Protein AF-A0A355Q575-F1 (afdb_monomer_lite)

Structure (mmCIF, N/CA/C/O backbone):
data_AF-A0A355Q575-F1
#
_entry.id   AF-A0A355Q575-F1
#
loop_
_atom_site.group_PDB
_atom_site.id
_atom_site.type_symbol
_atom_site.label_atom_id
_atom_site.label_alt_id
_atom_site.label_comp_id
_atom_site.label_asym_id
_atom_site.label_entity_id
_atom_site.label_seq_id
_atom_site.pdbx_PDB_ins_code
_atom_site.Cartn_x
_atom_site.Cartn_y
_atom_site.Cartn_z
_atom_site.occupancy
_atom_site.B_iso_or_equiv
_atom_site.auth_seq_id
_atom_site.auth_comp_id
_atom_site.auth_asym_id
_atom_site.auth_atom_id
_atom_site.pdbx_PDB_model_num
ATOM 1 N N . MET A 1 1 ? -5.676 -18.203 6.136 1.00 43.78 1 MET A N 1
ATOM 2 C CA . MET A 1 1 ? -5.932 -16.844 6.665 1.00 43.78 1 MET A CA 1
ATOM 3 C C . MET A 1 1 ? -7.417 -16.445 6.689 1.00 43.78 1 MET A C 1
ATOM 5 O O . MET A 1 1 ? -7.831 -15.826 7.654 1.00 43.78 1 MET A O 1
ATOM 9 N N . PHE A 1 2 ? -8.266 -16.870 5.742 1.00 50.19 2 PHE A N 1
ATOM 10 C CA . PHE A 1 2 ? -9.669 -16.407 5.641 1.00 50.19 2 PHE A CA 1
ATOM 11 C C . PHE A 1 2 ? -10.732 -17.084 6.542 1.00 50.19 2 PHE A C 1
ATOM 13 O O . PHE A 1 2 ? -11.909 -16.740 6.466 1.00 50.19 2 PHE A O 1
ATOM 20 N N . GLN A 1 3 ? -10.377 -18.035 7.417 1.00 42.03 3 GLN A N 1
ATOM 21 C CA . GLN A 1 3 ? -11.376 -18.712 8.270 1.00 42.03 3 GLN A CA 1
ATOM 22 C C . GLN A 1 3 ? -11.750 -17.945 9.550 1.00 42.03 3 GLN A C 1
ATOM 24 O O . GLN A 1 3 ? -12.771 -18.252 10.167 1.00 42.03 3 GLN A O 1
ATOM 29 N N . LEU A 1 4 ? -10.979 -16.922 9.930 1.00 46.75 4 LEU A N 1
ATOM 30 C CA . LEU A 1 4 ? -11.287 -16.090 11.099 1.00 46.75 4 LEU A CA 1
ATOM 31 C C . LEU A 1 4 ? -12.419 -15.088 10.812 1.00 46.75 4 LEU A C 1
ATOM 33 O O . LEU A 1 4 ? -13.237 -14.843 11.693 1.00 46.75 4 LEU A O 1
ATOM 37 N N . LEU A 1 5 ? -12.567 -14.626 9.565 1.00 48.81 5 LEU A N 1
ATOM 38 C CA . LEU A 1 5 ? -13.619 -13.688 9.138 1.00 48.81 5 LEU A CA 1
ATOM 39 C C . LEU A 1 5 ? -15.047 -14.241 9.322 1.00 48.81 5 LEU A C 1
ATOM 41 O O . LEU A 1 5 ? -15.945 -13.519 9.750 1.00 48.81 5 LEU A O 1
ATOM 45 N N . ARG A 1 6 ? -15.273 -15.544 9.096 1.00 44.28 6 ARG A N 1
ATOM 46 C CA . ARG A 1 6 ? -16.624 -16.140 9.180 1.00 44.28 6 ARG A CA 1
ATOM 47 C C . ARG A 1 6 ? -17.165 -16.292 10.607 1.00 44.28 6 ARG A C 1
ATOM 49 O O . ARG A 1 6 ? -18.377 -16.391 10.782 1.00 44.28 6 ARG A O 1
ATOM 56 N N . LYS A 1 7 ? -16.306 -16.312 11.636 1.00 45.72 7 LYS A N 1
ATOM 57 C CA . LYS A 1 7 ? -16.751 -16.355 13.046 1.00 45.72 7 LYS A CA 1
ATOM 58 C C . LYS A 1 7 ? -17.148 -14.973 13.590 1.00 45.72 7 LYS A C 1
ATOM 60 O O . LYS A 1 7 ? -17.915 -14.917 14.546 1.00 45.72 7 LYS A O 1
ATOM 65 N N . TRP A 1 8 ? -16.701 -13.883 12.961 1.00 48.62 8 TRP A N 1
ATOM 66 C CA . TRP A 1 8 ? -17.021 -12.505 13.363 1.00 48.62 8 TRP A CA 1
ATOM 67 C C . TRP A 1 8 ? -18.434 -12.058 12.968 1.00 48.62 8 TRP A C 1
ATOM 69 O O . TRP A 1 8 ? -19.065 -11.294 13.692 1.00 48.62 8 TRP A O 1
ATOM 79 N N . GLN A 1 9 ? -18.984 -12.614 11.887 1.00 48.62 9 GLN A N 1
ATOM 80 C CA . GLN A 1 9 ? -20.298 -12.245 11.343 1.00 48.62 9 GLN A CA 1
ATOM 81 C C . GLN A 1 9 ? -21.494 -12.600 12.256 1.00 48.62 9 GLN A C 1
ATOM 83 O O . GLN A 1 9 ? -22.609 -12.150 12.019 1.00 48.62 9 GLN A O 1
ATOM 88 N N . ARG A 1 10 ? -21.281 -13.405 13.312 1.00 46.59 10 ARG A N 1
ATOM 89 C CA . ARG A 1 10 ? -22.299 -13.712 14.339 1.00 46.59 10 ARG A CA 1
ATOM 90 C C . ARG A 1 10 ? -22.208 -12.833 15.597 1.00 46.59 10 ARG A C 1
ATOM 92 O O . ARG A 1 10 ? -23.131 -12.865 16.398 1.00 46.59 10 ARG A O 1
ATOM 99 N N . ARG A 1 11 ? -21.123 -12.066 15.773 1.00 47.88 11 ARG A N 1
ATOM 100 C CA . ARG A 1 11 ? -20.906 -11.127 16.900 1.00 47.88 11 ARG A CA 1
ATOM 101 C C . ARG A 1 11 ? -21.120 -9.659 16.518 1.00 47.88 11 ARG A C 1
ATOM 103 O O . ARG A 1 11 ? -21.161 -8.799 17.385 1.00 47.88 11 ARG A O 1
ATOM 110 N N . SER A 1 12 ? -21.297 -9.374 15.232 1.00 47.16 12 SER A N 1
ATOM 111 C CA . SER A 1 12 ? -21.502 -8.036 14.669 1.00 47.16 12 SER A CA 1
ATOM 112 C C . SER A 1 12 ? -22.852 -7.382 15.007 1.00 47.16 12 SER A C 1
ATOM 114 O O . SER A 1 12 ? -23.117 -6.294 14.518 1.00 47.16 12 SER A O 1
ATOM 116 N N . GLN A 1 13 ? -23.702 -8.005 15.830 1.00 50.16 13 GLN A N 1
ATOM 117 C CA . GLN A 1 13 ? -24.976 -7.420 16.273 1.00 50.16 13 GLN A CA 1
ATOM 118 C C . GLN A 1 13 ? -24.837 -6.431 17.452 1.00 50.16 13 GLN A C 1
ATOM 120 O O . GLN A 1 13 ? -25.829 -5.817 17.825 1.00 50.16 13 GLN A O 1
ATOM 125 N N . GLU A 1 14 ? -23.634 -6.250 18.014 1.00 62.97 14 GLU A N 1
ATOM 126 C CA . GLU A 1 14 ? -23.388 -5.392 19.194 1.00 62.97 14 GLU A CA 1
ATOM 127 C C . GLU A 1 14 ? -22.349 -4.275 18.967 1.00 62.97 14 GLU A C 1
ATOM 129 O O . GLU A 1 14 ? -22.007 -3.553 19.905 1.00 62.97 14 GLU A O 1
ATOM 134 N N . LEU A 1 15 ? -21.819 -4.119 17.747 1.00 68.94 15 LEU A N 1
ATOM 135 C CA . LEU A 1 15 ? -20.888 -3.026 17.456 1.00 68.94 15 LEU A CA 1
ATOM 136 C C . LEU A 1 15 ? -21.666 -1.766 17.057 1.00 68.94 15 LEU A C 1
ATOM 138 O O . LEU A 1 15 ? -22.580 -1.864 16.236 1.00 68.94 15 LEU A O 1
ATOM 142 N N . PRO A 1 16 ? -21.328 -0.599 17.626 1.00 80.88 16 PRO A N 1
ATOM 143 C CA . PRO A 1 16 ? -21.927 0.657 17.211 1.00 80.88 16 PRO A CA 1
ATOM 144 C C . PRO A 1 16 ? -21.549 0.997 15.759 1.00 80.88 16 PRO A C 1
ATOM 146 O O . PRO A 1 16 ? -20.573 0.487 15.201 1.00 80.88 16 PRO A O 1
ATOM 149 N N . GLU A 1 17 ? -22.407 1.797 15.128 1.00 84.44 17 GLU A N 1
ATOM 150 C CA . GLU A 1 17 ? -22.385 2.094 13.689 1.00 84.44 17 GLU A CA 1
ATOM 151 C C . GLU A 1 17 ? -21.073 2.757 13.244 1.00 84.44 17 GLU A C 1
ATOM 153 O O . GLU A 1 17 ? -20.530 2.411 12.202 1.00 84.44 17 GLU A O 1
ATOM 158 N N . ASP A 1 18 ? -20.492 3.600 14.094 1.00 83.69 18 ASP A N 1
ATOM 159 C CA . ASP A 1 18 ? -19.182 4.233 13.917 1.00 83.69 18 ASP A CA 1
ATOM 160 C C . ASP A 1 18 ? -18.036 3.222 13.731 1.00 83.69 18 ASP A C 1
ATOM 162 O O . ASP A 1 18 ? -17.184 3.393 12.855 1.00 83.69 18 ASP A O 1
ATOM 166 N N . ILE A 1 19 ? -18.030 2.133 14.504 1.00 84.38 19 ILE A N 1
ATOM 167 C CA . ILE A 1 19 ? -17.024 1.067 14.392 1.00 84.38 19 ILE A CA 1
ATOM 168 C C . ILE A 1 19 ? -17.266 0.222 13.141 1.00 84.38 19 ILE A C 1
ATOM 170 O O . ILE A 1 19 ? -16.312 -0.235 12.507 1.00 84.38 19 ILE A O 1
ATOM 174 N N . ILE A 1 20 ? -18.529 0.016 12.761 1.00 87.88 20 ILE A N 1
ATOM 175 C CA . ILE A 1 20 ? -18.876 -0.677 11.515 1.00 87.88 20 ILE A CA 1
ATOM 176 C C . ILE A 1 20 ? -18.411 0.150 10.309 1.00 87.88 20 ILE A C 1
ATOM 178 O O . ILE A 1 20 ? -17.766 -0.395 9.410 1.00 87.88 20 ILE A O 1
ATOM 182 N N . ASP A 1 21 ? -18.653 1.458 10.320 1.00 90.06 21 ASP A N 1
ATOM 183 C CA . ASP A 1 21 ? -18.199 2.384 9.284 1.00 90.06 21 ASP A CA 1
ATOM 184 C C . ASP A 1 21 ? -16.674 2.436 9.212 1.00 90.06 21 ASP A C 1
ATOM 186 O O . ASP A 1 21 ? -16.091 2.359 8.128 1.00 90.06 21 ASP A O 1
ATOM 190 N N . TYR A 1 22 ? -16.001 2.511 10.362 1.00 90.81 22 TYR A N 1
ATOM 191 C CA . TYR A 1 22 ? -14.541 2.480 10.425 1.00 90.81 22 TYR A CA 1
ATOM 192 C C . TYR A 1 22 ? -13.969 1.174 9.867 1.00 90.81 22 TYR A C 1
ATOM 194 O O . TYR A 1 22 ? -13.027 1.191 9.071 1.00 90.81 22 TYR A O 1
ATOM 202 N N . LYS A 1 23 ? -14.580 0.035 10.209 1.00 90.56 23 LYS A N 1
ATOM 203 C CA . LYS A 1 23 ? -14.230 -1.265 9.626 1.00 90.56 23 LYS A CA 1
ATOM 204 C C . LYS A 1 23 ? -14.386 -1.249 8.108 1.00 90.56 23 LYS A C 1
ATOM 206 O O . LYS A 1 23 ? -13.486 -1.709 7.410 1.00 90.56 23 LYS A O 1
ATOM 211 N N . HIS A 1 24 ? -15.482 -0.698 7.593 1.00 93.31 24 HIS A N 1
ATOM 212 C CA . HIS A 1 24 ? -15.707 -0.618 6.154 1.00 93.31 24 HIS A CA 1
ATOM 213 C C . HIS A 1 24 ? -14.666 0.266 5.451 1.00 93.31 24 HIS A C 1
ATOM 215 O O . HIS A 1 24 ? -14.179 -0.085 4.379 1.00 93.31 24 HIS A O 1
ATOM 221 N N . GLN A 1 25 ? -14.258 1.373 6.076 1.00 94.56 25 GLN A N 1
ATOM 222 C CA . GLN A 1 25 ? -13.171 2.218 5.573 1.00 94.56 25 GLN A CA 1
ATOM 223 C C . GLN A 1 25 ? -11.841 1.453 5.494 1.00 94.56 25 GLN A C 1
ATOM 225 O O . GLN A 1 25 ? -11.135 1.557 4.492 1.00 94.56 25 GLN A O 1
ATOM 230 N N . CYS A 1 26 ? -11.524 0.640 6.507 1.00 93.81 26 CYS A N 1
ATOM 231 C CA . CYS A 1 26 ? -10.335 -0.216 6.495 1.00 93.81 26 CYS A CA 1
ATOM 232 C C . CYS A 1 26 ? -10.402 -1.269 5.374 1.00 93.81 26 CYS A C 1
ATOM 234 O O . CYS A 1 26 ? -9.421 -1.479 4.666 1.00 93.81 26 CYS A O 1
ATOM 236 N N . GLU A 1 27 ? -11.562 -1.901 5.168 1.00 93.50 27 GLU A N 1
ATOM 237 C CA . GLU A 1 27 ? -11.774 -2.876 4.085 1.00 93.50 27 GLU A CA 1
ATOM 238 C C . GLU A 1 27 ? -11.621 -2.243 2.696 1.00 93.50 27 GLU A C 1
ATOM 240 O O . GLU A 1 27 ? -10.984 -2.817 1.815 1.00 93.50 27 GLU A O 1
ATOM 245 N N . GLN A 1 28 ? -12.165 -1.040 2.495 1.00 95.12 28 GLN A N 1
ATOM 246 C CA . GLN A 1 28 ? -11.986 -0.302 1.244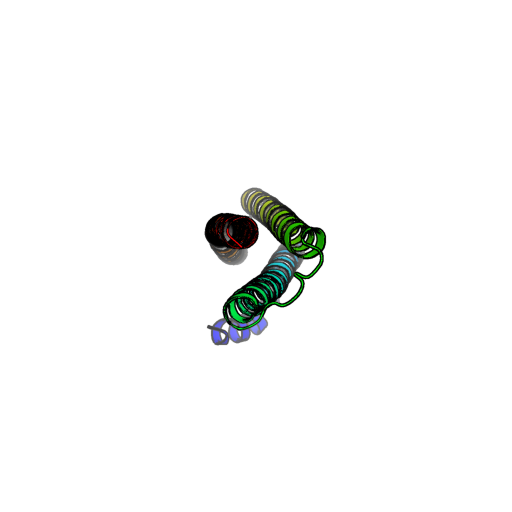 1.00 95.12 28 GLN A CA 1
ATOM 247 C C . GLN A 1 28 ? -10.513 0.014 0.979 1.00 95.12 28 GLN A C 1
ATOM 249 O O . GLN A 1 28 ? -10.072 -0.087 -0.164 1.00 95.12 28 GLN A O 1
ATOM 254 N N . LEU A 1 29 ? -9.755 0.380 2.015 1.00 95.38 29 LEU A N 1
ATOM 255 C CA . LEU A 1 29 ? -8.324 0.631 1.887 1.00 95.38 29 LEU A CA 1
ATOM 256 C C . LEU A 1 29 ? -7.562 -0.640 1.487 1.00 95.38 29 LEU A C 1
ATOM 258 O O . LEU A 1 29 ? -6.752 -0.582 0.566 1.00 95.38 29 LEU A O 1
ATOM 262 N N . VAL A 1 30 ? -7.859 -1.786 2.110 1.00 93.31 30 VAL A N 1
ATOM 263 C CA . VAL A 1 30 ? -7.270 -3.086 1.732 1.00 93.31 30 VAL A CA 1
ATOM 264 C C . VAL A 1 30 ? -7.494 -3.376 0.248 1.00 93.31 30 VAL A C 1
ATOM 266 O O . VAL A 1 30 ? -6.539 -3.680 -0.459 1.00 93.31 30 VAL A O 1
ATOM 269 N N . ASN A 1 31 ? -8.718 -3.198 -0.254 1.00 93.56 31 ASN A N 1
ATOM 270 C CA . ASN A 1 31 ? -9.021 -3.443 -1.668 1.00 93.56 31 ASN A CA 1
ATOM 271 C C . ASN A 1 31 ? -8.212 -2.532 -2.612 1.00 93.56 31 ASN A C 1
ATOM 273 O O . ASN A 1 31 ? -7.833 -2.952 -3.706 1.00 93.56 31 ASN A O 1
ATOM 277 N N . LYS A 1 32 ? -7.938 -1.282 -2.205 1.00 94.25 32 LYS A N 1
ATOM 278 C CA . LYS A 1 32 ? -7.077 -0.371 -2.977 1.00 94.25 32 LYS A CA 1
ATOM 279 C C . LYS A 1 32 ? -5.631 -0.864 -3.010 1.00 94.25 32 LYS A C 1
ATOM 281 O O . LYS A 1 32 ? -5.033 -0.849 -4.078 1.00 94.25 32 LYS A O 1
ATOM 286 N N . TYR A 1 33 ? -5.100 -1.336 -1.879 1.00 92.56 33 TYR A N 1
ATOM 287 C CA . TYR A 1 33 ? -3.773 -1.959 -1.837 1.00 92.56 33 TYR A CA 1
ATOM 288 C C . TYR A 1 33 ? -3.694 -3.191 -2.739 1.00 92.56 33 TYR A C 1
ATOM 290 O O . TYR A 1 33 ? -2.747 -3.309 -3.506 1.00 92.56 33 TYR A O 1
ATOM 298 N N . GLU A 1 34 ? -4.684 -4.084 -2.684 1.00 92.38 34 GLU A N 1
ATOM 299 C CA . GLU A 1 34 ? -4.722 -5.277 -3.541 1.00 92.38 34 GLU A CA 1
ATOM 300 C C . GLU A 1 34 ? -4.735 -4.900 -5.029 1.00 92.38 34 GLU A C 1
ATOM 302 O O . GLU A 1 34 ? -3.951 -5.435 -5.808 1.00 92.38 34 GLU A O 1
ATOM 307 N N . THR A 1 35 ? -5.552 -3.912 -5.407 1.00 94.69 35 THR A N 1
ATOM 308 C CA . THR A 1 35 ? -5.609 -3.415 -6.791 1.00 94.69 35 THR A CA 1
ATOM 309 C C . THR A 1 35 ? -4.266 -2.833 -7.239 1.00 94.69 35 THR A C 1
ATOM 311 O O . THR A 1 35 ? -3.809 -3.121 -8.345 1.00 94.69 35 THR A O 1
ATOM 314 N N . LEU A 1 36 ? -3.612 -2.046 -6.378 1.00 94.56 36 LEU A N 1
ATOM 315 C CA . LEU A 1 36 ? -2.310 -1.460 -6.686 1.00 94.56 36 LEU A CA 1
ATOM 316 C C . LEU A 1 36 ? -1.219 -2.528 -6.821 1.00 94.56 36 LEU A C 1
ATOM 318 O O . LEU A 1 36 ? -0.383 -2.448 -7.715 1.00 94.56 36 LEU A O 1
ATOM 322 N N . LEU A 1 37 ? -1.229 -3.550 -5.964 1.00 92.88 37 LEU A N 1
ATOM 323 C CA . LEU A 1 37 ? -0.287 -4.667 -6.056 1.00 92.88 37 LEU A CA 1
ATOM 324 C C . LEU A 1 37 ? -0.431 -5.425 -7.380 1.00 92.88 37 LEU A C 1
ATOM 326 O O . LEU A 1 37 ? 0.577 -5.783 -7.993 1.00 92.88 37 LEU A O 1
ATOM 330 N N . ASP A 1 38 ? -1.663 -5.624 -7.849 1.00 93.19 38 ASP A N 1
ATOM 331 C CA . ASP A 1 38 ? -1.915 -6.228 -9.157 1.00 93.19 38 ASP A CA 1
ATOM 332 C C . ASP A 1 38 ? -1.371 -5.353 -10.298 1.00 93.19 38 ASP A C 1
ATOM 334 O O . ASP A 1 38 ? -0.735 -5.875 -11.217 1.00 93.19 38 ASP A O 1
ATOM 338 N N . GLN A 1 39 ? -1.561 -4.030 -10.229 1.00 92.88 39 GLN A N 1
ATOM 339 C CA . GLN A 1 39 ? -1.011 -3.083 -11.209 1.00 92.88 39 GLN A CA 1
ATOM 340 C C . GLN A 1 39 ? 0.521 -3.097 -11.216 1.00 92.88 39 GLN A C 1
ATOM 342 O O . GLN A 1 39 ? 1.123 -3.216 -12.280 1.00 92.88 39 GLN A O 1
ATOM 347 N N . ILE A 1 40 ? 1.157 -3.058 -10.040 1.00 91.81 40 ILE A N 1
ATOM 348 C CA . ILE A 1 40 ? 2.618 -3.151 -9.897 1.00 91.81 40 ILE A CA 1
ATOM 349 C C . ILE A 1 40 ? 3.136 -4.442 -10.527 1.00 91.81 40 ILE A C 1
ATOM 351 O O . ILE A 1 40 ? 4.099 -4.418 -11.292 1.00 91.81 40 ILE A O 1
ATOM 355 N N . SER A 1 41 ? 2.487 -5.572 -10.236 1.00 90.25 41 SER A N 1
ATOM 356 C CA . SER A 1 41 ? 2.896 -6.866 -10.778 1.00 90.25 41 SER A CA 1
ATOM 357 C C . SER A 1 41 ? 2.800 -6.901 -12.305 1.00 90.25 41 SER A C 1
ATOM 359 O O . SER A 1 41 ? 3.717 -7.385 -12.970 1.00 90.25 41 SER A O 1
ATOM 361 N N . GLN A 1 42 ? 1.717 -6.363 -12.872 1.00 90.00 42 GLN A N 1
ATOM 362 C CA . GLN A 1 42 ? 1.526 -6.286 -14.322 1.00 90.00 42 GLN A CA 1
ATOM 363 C C . GLN A 1 42 ? 2.546 -5.365 -14.992 1.00 90.00 42 GLN A C 1
ATOM 365 O O . GLN A 1 42 ? 3.105 -5.740 -16.026 1.00 90.00 42 GLN A O 1
ATOM 370 N N . TYR A 1 43 ? 2.814 -4.205 -14.391 1.00 89.50 43 TYR A N 1
ATOM 371 C CA . TYR A 1 43 ? 3.814 -3.252 -14.862 1.00 89.50 43 TYR A CA 1
ATOM 372 C C . TYR A 1 43 ? 5.206 -3.892 -14.896 1.00 89.50 43 TYR A C 1
ATOM 374 O O . TYR A 1 43 ? 5.807 -4.003 -15.963 1.00 89.50 43 TYR A O 1
ATOM 382 N N . MET A 1 44 ? 5.671 -4.438 -13.765 1.00 86.44 44 MET A N 1
ATOM 383 C CA . MET A 1 44 ? 6.994 -5.068 -13.671 1.00 86.44 44 MET A CA 1
ATOM 384 C C . MET A 1 44 ? 7.163 -6.216 -14.677 1.00 86.44 44 MET A C 1
ATOM 386 O O . MET A 1 44 ? 8.173 -6.283 -15.373 1.00 86.44 44 MET A O 1
ATOM 390 N N . GLN A 1 45 ? 6.158 -7.089 -14.824 1.00 86.88 45 GLN A N 1
ATOM 391 C CA . GLN A 1 45 ? 6.203 -8.186 -15.802 1.00 86.88 45 GLN A CA 1
ATOM 392 C C . GLN A 1 45 ? 6.228 -7.700 -17.257 1.00 86.88 45 GLN A C 1
ATOM 394 O O . GLN A 1 45 ? 6.784 -8.375 -18.130 1.00 86.88 45 GLN A O 1
ATOM 399 N N . THR A 1 46 ? 5.568 -6.577 -17.542 1.00 86.00 46 THR A N 1
ATOM 400 C CA . THR A 1 46 ? 5.518 -5.993 -18.886 1.00 86.00 46 THR A CA 1
ATOM 401 C C . THR A 1 46 ? 6.872 -5.409 -19.252 1.00 86.00 46 THR A C 1
ATOM 403 O O . THR A 1 46 ? 7.419 -5.782 -20.292 1.00 86.00 46 THR A O 1
ATOM 406 N N . GLU A 1 47 ? 7.450 -4.605 -18.364 1.00 82.69 47 GLU A N 1
ATOM 407 C CA . GLU A 1 47 ? 8.772 -4.005 -18.543 1.00 82.69 47 GLU A CA 1
ATOM 408 C C . GLU A 1 47 ? 9.876 -5.069 -18.637 1.00 82.69 47 GLU A C 1
ATOM 410 O O . GLU A 1 47 ? 10.644 -5.078 -19.599 1.00 82.69 47 GLU A O 1
ATOM 415 N N . GLU A 1 48 ? 9.899 -6.067 -17.744 1.00 79.75 48 GLU A N 1
ATOM 416 C CA . GLU A 1 48 ? 10.853 -7.186 -17.835 1.00 79.75 48 GLU A CA 1
ATOM 417 C C . GLU A 1 48 ? 10.751 -7.935 -19.173 1.00 79.75 48 GLU A C 1
ATOM 419 O O . GLU A 1 48 ? 11.759 -8.354 -19.749 1.00 79.75 48 GLU A O 1
ATOM 424 N N . ARG A 1 49 ? 9.533 -8.113 -19.702 1.00 80.12 49 ARG A N 1
ATOM 425 C CA . ARG A 1 49 ? 9.318 -8.780 -20.993 1.00 80.12 49 ARG A CA 1
ATOM 426 C C . ARG A 1 49 ? 9.793 -7.927 -22.165 1.00 80.12 49 ARG A C 1
ATOM 428 O O . ARG A 1 49 ? 10.307 -8.499 -23.128 1.00 80.12 49 ARG A O 1
ATOM 435 N N . ILE A 1 50 ? 9.565 -6.616 -22.132 1.00 72.62 50 ILE A N 1
ATOM 436 C CA . ILE A 1 50 ? 10.036 -5.686 -23.167 1.00 72.62 50 ILE A CA 1
ATOM 437 C C . ILE A 1 50 ? 11.566 -5.727 -23.199 1.00 72.62 50 ILE A C 1
ATOM 439 O O . ILE A 1 50 ? 12.151 -6.072 -24.227 1.00 72.62 50 ILE A O 1
ATOM 443 N N . LEU A 1 51 ? 12.194 -5.550 -22.040 1.00 67.69 51 LEU A N 1
ATOM 444 C CA . LEU A 1 51 ? 13.648 -5.527 -21.889 1.00 67.69 51 LEU A CA 1
ATOM 445 C C . LEU A 1 51 ? 14.297 -6.884 -22.204 1.00 67.69 51 LEU A C 1
ATOM 447 O O . LEU A 1 51 ? 15.363 -6.952 -22.816 1.00 67.69 51 LEU A O 1
ATOM 451 N N . GLY A 1 52 ? 13.643 -7.996 -21.857 1.00 64.56 52 GLY A N 1
ATOM 452 C CA . GLY A 1 52 ? 14.101 -9.342 -22.213 1.00 64.56 52 GLY A CA 1
ATOM 453 C C . GLY A 1 52 ? 14.035 -9.643 -23.716 1.00 64.56 52 GLY A C 1
ATOM 454 O O . GLY A 1 52 ? 14.821 -10.451 -24.214 1.00 64.56 52 GLY A O 1
ATOM 455 N N . LYS A 1 53 ? 13.130 -8.992 -24.460 1.00 58.66 53 LYS A N 1
ATOM 456 C CA . LYS A 1 53 ? 13.020 -9.127 -25.925 1.00 58.66 53 LYS A CA 1
ATOM 457 C C . LYS A 1 53 ? 14.030 -8.260 -26.674 1.00 58.66 53 LYS A C 1
ATOM 459 O O . LYS A 1 53 ? 14.564 -8.719 -27.682 1.00 58.66 53 LYS A O 1
ATOM 464 N N . GLU A 1 54 ? 14.346 -7.071 -26.167 1.00 52.94 54 GLU A N 1
ATOM 465 C CA . GLU A 1 54 ? 15.381 -6.189 -26.736 1.00 52.94 54 GLU A CA 1
ATOM 466 C C . GLU A 1 54 ? 16.789 -6.812 -26.704 1.00 52.94 54 GLU A C 1
ATOM 468 O O . GLU A 1 54 ? 17.648 -6.472 -27.516 1.00 52.94 54 GLU A O 1
ATOM 473 N N . GLN A 1 55 ? 17.035 -7.789 -25.824 1.00 50.88 55 GLN A N 1
ATOM 474 C CA . GLN A 1 55 ? 18.288 -8.554 -25.819 1.00 50.88 55 GLN A CA 1
ATOM 475 C C . GLN A 1 55 ? 18.396 -9.589 -26.957 1.00 50.88 55 GLN A C 1
ATOM 477 O O . GLN A 1 55 ? 19.504 -10.048 -27.241 1.00 50.88 55 GLN A O 1
ATOM 482 N N . ALA A 1 56 ? 17.284 -9.969 -27.601 1.00 52.06 56 ALA A N 1
ATOM 483 C CA . ALA A 1 56 ? 17.234 -11.032 -28.612 1.00 52.06 56 ALA A CA 1
ATOM 484 C C . ALA A 1 56 ? 17.038 -10.521 -30.053 1.00 52.06 56 ALA A C 1
ATOM 486 O O . ALA A 1 56 ? 17.512 -11.164 -30.989 1.00 52.06 56 ALA A O 1
ATOM 487 N N . GLU A 1 57 ? 16.391 -9.372 -30.249 1.00 47.28 57 GLU A N 1
ATOM 488 C CA . GLU A 1 57 ? 16.178 -8.754 -31.564 1.00 47.28 57 GLU A CA 1
ATOM 489 C C . GLU A 1 57 ? 16.311 -7.226 -31.475 1.00 47.28 57 GLU A C 1
ATOM 491 O O . GLU A 1 57 ? 15.985 -6.628 -30.452 1.00 47.28 57 GLU A O 1
ATOM 496 N N . VAL A 1 58 ? 16.755 -6.587 -32.569 1.00 47.12 58 VAL A N 1
ATOM 497 C CA . VAL A 1 58 ? 16.734 -5.121 -32.751 1.00 47.12 58 VAL A CA 1
ATOM 498 C C . VAL A 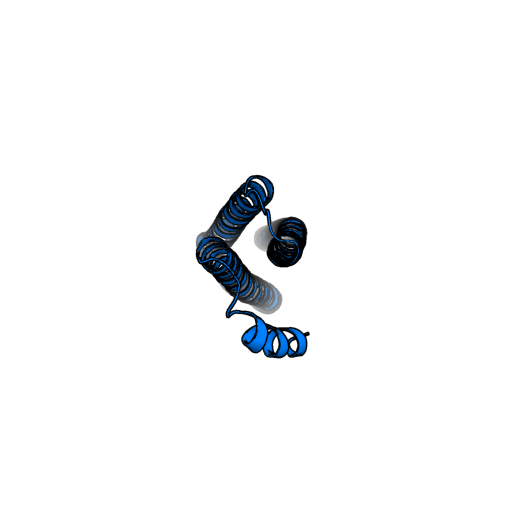1 58 ? 15.274 -4.681 -32.897 1.00 47.12 58 VAL A C 1
ATOM 500 O O . VAL A 1 58 ? 14.777 -4.441 -33.997 1.00 47.12 58 VAL A O 1
ATOM 503 N N . VAL A 1 59 ? 14.551 -4.665 -31.784 1.00 47.12 59 VAL A N 1
ATOM 504 C CA . VAL A 1 59 ? 13.187 -4.157 -31.701 1.00 47.12 59 VAL A CA 1
ATOM 505 C C . VAL A 1 59 ? 13.285 -2.665 -31.410 1.00 47.12 59 VAL A C 1
ATOM 507 O O . VAL A 1 59 ? 14.032 -2.237 -30.538 1.00 47.12 59 VAL A O 1
ATOM 510 N N . ILE A 1 60 ? 12.567 -1.867 -32.197 1.00 47.38 60 ILE A N 1
ATOM 511 C CA . ILE A 1 60 ? 12.415 -0.429 -31.967 1.00 47.38 60 ILE A CA 1
ATOM 512 C C . ILE A 1 60 ? 11.792 -0.276 -30.572 1.00 47.38 60 ILE A C 1
ATOM 514 O O . ILE A 1 60 ? 10.701 -0.826 -30.379 1.00 47.38 60 ILE A O 1
ATOM 518 N N . PRO A 1 61 ? 12.446 0.414 -29.620 1.00 49.59 61 PRO A N 1
ATOM 519 C CA . PRO A 1 61 ? 11.911 0.535 -28.275 1.00 49.59 61 PRO A CA 1
ATOM 520 C C . PRO A 1 61 ? 10.518 1.175 -28.349 1.00 49.59 61 PRO A C 1
ATOM 522 O O . PRO A 1 61 ? 10.312 2.106 -29.145 1.00 49.59 61 PRO A O 1
ATOM 525 N N . PRO A 1 62 ? 9.531 0.686 -27.574 1.00 50.22 62 PRO A N 1
ATOM 526 C CA . PRO A 1 62 ? 8.294 1.430 -27.386 1.00 50.22 62 PRO A CA 1
ATOM 527 C C . PRO A 1 62 ? 8.639 2.842 -26.879 1.00 50.22 62 PRO A C 1
ATOM 529 O O . PRO A 1 62 ? 9.704 3.039 -26.294 1.00 50.22 62 PRO A O 1
ATOM 532 N N . PRO A 1 63 ? 7.795 3.857 -27.137 1.00 51.59 63 PRO A N 1
ATOM 533 C CA . PRO A 1 63 ? 8.100 5.226 -26.736 1.00 51.59 63 PRO A CA 1
ATOM 534 C C . PRO A 1 63 ? 8.418 5.273 -25.232 1.00 51.59 63 PRO A C 1
ATOM 536 O O . PRO A 1 63 ? 7.533 5.016 -24.412 1.00 51.59 63 PRO A O 1
ATOM 539 N N . GLN A 1 64 ? 9.678 5.591 -24.906 1.00 55.06 64 GLN A N 1
ATOM 540 C CA . GLN A 1 64 ? 10.267 5.587 -23.554 1.00 55.06 64 GLN A CA 1
ATOM 541 C C . GLN A 1 64 ? 9.424 6.359 -22.523 1.00 55.06 64 GLN A C 1
ATOM 543 O O . GLN A 1 64 ? 9.416 6.040 -21.339 1.00 55.06 64 GLN A O 1
ATOM 548 N N . ASP A 1 65 ? 8.625 7.320 -22.985 1.00 57.72 65 ASP A N 1
ATOM 549 C CA . ASP A 1 65 ? 7.748 8.133 -22.145 1.00 57.72 65 ASP A CA 1
ATOM 550 C C . ASP A 1 65 ? 6.573 7.359 -21.512 1.00 57.72 65 ASP A C 1
ATOM 552 O O . ASP A 1 65 ? 5.996 7.829 -20.532 1.00 57.72 65 ASP A O 1
ATOM 556 N N . THR A 1 66 ? 6.184 6.193 -22.046 1.00 63.72 66 THR A N 1
ATOM 557 C CA . THR A 1 66 ? 4.992 5.469 -21.557 1.00 63.72 66 THR A CA 1
ATOM 558 C C . THR A 1 66 ? 5.242 4.641 -20.294 1.00 63.72 66 THR A C 1
ATOM 560 O O . THR A 1 66 ? 4.435 4.729 -19.370 1.00 63.72 66 THR A O 1
ATOM 563 N N . GLY A 1 67 ? 6.367 3.921 -20.200 1.00 72.31 67 GLY A N 1
ATOM 564 C CA . GLY A 1 67 ? 6.700 3.105 -19.020 1.00 72.31 67 GLY A CA 1
ATOM 565 C C . GLY A 1 67 ? 7.016 3.953 -17.783 1.00 72.31 67 GLY A C 1
ATOM 566 O O . GLY A 1 67 ? 6.457 3.738 -16.709 1.00 72.31 67 GLY A O 1
ATOM 567 N N . ILE A 1 68 ? 7.814 5.015 -17.950 1.00 79.50 68 ILE A N 1
ATOM 568 C CA . ILE A 1 68 ? 8.146 5.950 -16.858 1.00 79.50 68 ILE A CA 1
ATOM 569 C C . ILE A 1 68 ? 6.884 6.646 -16.327 1.00 79.50 68 ILE A C 1
ATOM 571 O O . ILE A 1 68 ? 6.718 6.803 -15.116 1.00 79.50 68 ILE A O 1
ATOM 575 N N . PHE A 1 69 ? 5.965 7.047 -17.211 1.00 84.38 69 PHE A N 1
ATOM 576 C CA . PHE A 1 69 ? 4.701 7.652 -16.793 1.00 84.38 69 PHE A CA 1
ATOM 577 C C . PHE A 1 69 ? 3.825 6.680 -15.985 1.00 84.38 69 PHE A C 1
ATOM 579 O O . PHE A 1 69 ? 3.197 7.084 -15.000 1.00 84.38 69 PHE A O 1
ATOM 586 N N . GLU A 1 70 ? 3.801 5.400 -16.361 1.00 88.81 70 GLU A N 1
ATOM 587 C CA . GLU A 1 70 ? 3.076 4.360 -15.627 1.00 88.81 70 GLU A CA 1
ATOM 588 C C . GLU A 1 70 ? 3.692 4.110 -14.241 1.00 88.81 70 GLU A C 1
ATOM 590 O O . GLU A 1 70 ? 2.965 4.121 -13.245 1.00 88.81 70 GLU A O 1
ATOM 595 N N . LEU A 1 71 ? 5.024 4.033 -14.134 1.00 90.56 71 LEU A N 1
ATOM 596 C CA . LEU A 1 71 ? 5.723 3.937 -12.846 1.00 90.56 71 LEU A CA 1
ATOM 597 C C . LEU A 1 71 ? 5.435 5.132 -11.930 1.00 90.56 71 LEU A C 1
ATOM 599 O O . LEU A 1 71 ? 5.150 4.955 -10.744 1.00 90.56 71 LEU A O 1
ATOM 603 N N . LEU A 1 72 ? 5.481 6.356 -12.464 1.00 90.25 72 LEU A N 1
ATOM 604 C CA . LEU A 1 72 ? 5.153 7.562 -11.699 1.00 90.25 72 LEU A CA 1
ATOM 605 C C . LEU A 1 72 ? 3.698 7.548 -11.216 1.00 90.25 72 LEU A C 1
ATOM 607 O O . LEU A 1 72 ? 3.423 7.964 -10.089 1.00 90.25 72 LEU A O 1
ATOM 611 N N . THR A 1 73 ? 2.779 7.040 -12.040 1.00 93.62 73 THR A N 1
ATOM 612 C CA . THR A 1 73 ? 1.368 6.875 -11.669 1.00 93.62 73 THR A CA 1
ATOM 613 C C . THR A 1 73 ? 1.228 5.890 -10.511 1.00 93.62 73 THR A C 1
ATOM 615 O O . THR A 1 73 ? 0.628 6.232 -9.493 1.00 93.62 73 THR A O 1
ATOM 618 N N . ILE A 1 74 ? 1.864 4.721 -10.612 1.00 95.19 74 ILE A N 1
ATOM 619 C CA . ILE A 1 74 ? 1.897 3.694 -9.562 1.00 95.19 74 ILE A CA 1
ATOM 620 C C . ILE A 1 74 ? 2.459 4.257 -8.248 1.00 95.19 74 ILE A C 1
ATOM 622 O O . ILE A 1 74 ? 1.843 4.099 -7.192 1.00 95.19 74 ILE A O 1
ATOM 626 N N . LYS A 1 75 ? 3.601 4.958 -8.292 1.00 95.19 75 LYS A N 1
ATOM 627 C CA . LYS A 1 75 ? 4.215 5.580 -7.102 1.00 95.19 75 LYS A CA 1
ATOM 628 C C . LYS A 1 75 ? 3.297 6.642 -6.486 1.00 95.19 75 LYS A C 1
ATOM 630 O O . LYS A 1 75 ? 3.170 6.718 -5.265 1.00 95.19 75 LYS A O 1
ATOM 635 N N . GLY A 1 76 ? 2.617 7.435 -7.316 1.00 95.88 76 GLY A N 1
ATOM 636 C CA . GLY A 1 76 ? 1.629 8.416 -6.861 1.00 95.88 76 GLY A CA 1
ATOM 637 C C . GLY A 1 76 ? 0.415 7.776 -6.178 1.00 95.88 76 GLY A C 1
ATOM 638 O O . GLY A 1 76 ? -0.050 8.268 -5.146 1.00 95.88 76 GLY A O 1
ATOM 639 N N . GLU A 1 77 ? -0.084 6.660 -6.712 1.00 96.62 77 GLU A N 1
ATOM 640 C CA . GLU A 1 77 ? -1.169 5.896 -6.093 1.00 96.62 77 GLU A CA 1
ATOM 641 C C . GLU A 1 77 ? -0.736 5.260 -4.769 1.00 96.62 77 GLU A C 1
ATOM 643 O O . GLU A 1 77 ? -1.473 5.381 -3.785 1.00 96.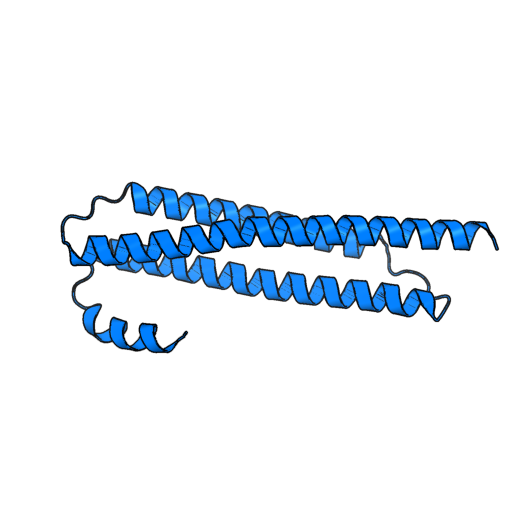62 77 GLU A O 1
ATOM 648 N N . LEU A 1 78 ? 0.473 4.686 -4.703 1.00 97.06 78 LEU A N 1
ATOM 649 C CA . LEU A 1 78 ? 1.055 4.158 -3.464 1.00 97.06 78 LEU A CA 1
ATOM 650 C C . LEU A 1 78 ? 1.115 5.229 -2.372 1.00 97.06 78 LEU A C 1
ATOM 652 O O . LEU A 1 78 ? 0.668 4.993 -1.247 1.00 97.06 78 LEU A O 1
ATOM 656 N N . LEU A 1 79 ? 1.619 6.422 -2.702 1.00 96.62 79 LEU A N 1
ATOM 657 C CA . LEU A 1 79 ? 1.685 7.543 -1.765 1.00 96.62 79 LEU A CA 1
ATOM 658 C C . LEU A 1 79 ? 0.290 7.899 -1.241 1.00 96.62 79 LEU A C 1
ATOM 660 O O . LEU A 1 79 ? 0.079 8.005 -0.032 1.00 96.62 79 LEU A O 1
ATOM 664 N N . ARG A 1 80 ? -0.693 8.019 -2.139 1.00 97.12 80 ARG A N 1
ATOM 665 C CA . ARG A 1 80 ? -2.067 8.365 -1.766 1.00 97.12 80 ARG A CA 1
ATOM 666 C C . ARG A 1 80 ? -2.685 7.339 -0.816 1.00 97.12 80 ARG A C 1
ATOM 668 O O . ARG A 1 80 ? -3.282 7.735 0.185 1.00 97.12 80 ARG A O 1
ATOM 675 N N . ILE A 1 81 ? -2.584 6.042 -1.115 1.00 96.12 81 ILE A N 1
ATOM 676 C CA . ILE A 1 81 ? -3.175 5.007 -0.249 1.00 96.12 81 ILE A CA 1
ATOM 677 C C . ILE A 1 81 ? -2.439 4.908 1.091 1.00 96.12 81 ILE A C 1
ATOM 679 O O . ILE A 1 81 ? -3.070 4.671 2.119 1.00 96.12 81 ILE A O 1
ATOM 683 N N . THR A 1 82 ? -1.136 5.190 1.102 1.00 95.88 82 THR A N 1
ATOM 684 C CA . THR A 1 82 ? -0.322 5.255 2.321 1.00 95.88 82 THR A CA 1
ATOM 685 C C . THR A 1 82 ? -0.782 6.402 3.224 1.00 95.88 82 THR A C 1
ATOM 687 O O . THR A 1 82 ? -1.026 6.195 4.412 1.00 95.88 82 T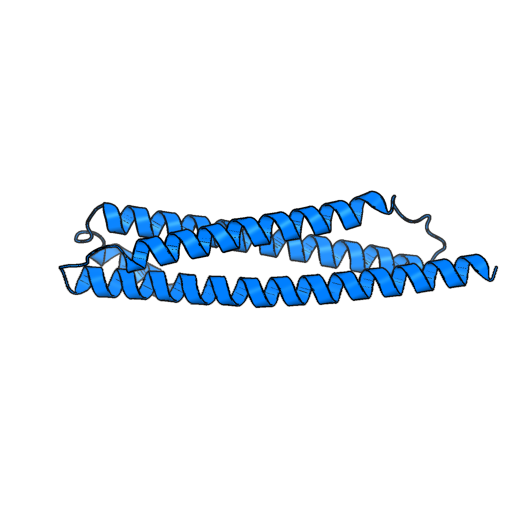HR A O 1
ATOM 690 N N . GLU A 1 83 ? -1.030 7.588 2.664 1.00 97.00 83 GLU A N 1
ATOM 691 C CA . GLU A 1 83 ? -1.610 8.704 3.420 1.00 97.00 83 GLU A CA 1
ATOM 692 C C . GLU A 1 83 ? -3.034 8.413 3.921 1.00 97.00 83 GLU A C 1
ATOM 694 O O . GLU A 1 83 ? -3.423 8.856 5.005 1.00 97.00 83 GLU A O 1
ATOM 699 N N . GLU A 1 84 ? -3.855 7.717 3.127 1.00 96.69 84 GLU A N 1
ATOM 700 C CA . GLU A 1 84 ? -5.185 7.268 3.559 1.00 96.69 84 GLU A CA 1
ATOM 701 C C . GLU A 1 84 ? -5.079 6.286 4.740 1.00 96.69 84 GLU A C 1
ATOM 703 O O . GLU A 1 84 ? -5.843 6.411 5.704 1.00 96.69 84 GLU A O 1
ATOM 708 N N . CYS A 1 85 ? -4.093 5.383 4.719 1.00 97.12 85 CYS A N 1
ATOM 709 C CA . CYS A 1 85 ? -3.770 4.489 5.831 1.00 97.12 85 CYS A CA 1
ATOM 710 C C . CYS A 1 85 ? -3.413 5.269 7.100 1.00 97.12 85 CYS A C 1
ATOM 712 O O . CYS A 1 85 ? -4.004 5.036 8.159 1.00 97.12 85 CYS A O 1
ATOM 714 N N . ASP A 1 86 ? -2.522 6.256 6.992 1.00 96.62 86 ASP A N 1
ATOM 715 C CA . ASP A 1 86 ? -2.128 7.109 8.117 1.00 96.62 86 ASP A CA 1
ATOM 716 C C . ASP A 1 86 ? -3.317 7.892 8.689 1.00 96.62 86 ASP A C 1
ATOM 718 O O . ASP A 1 86 ? -3.470 8.019 9.910 1.00 96.62 86 ASP A O 1
ATOM 722 N N . LYS A 1 87 ? -4.212 8.393 7.830 1.00 95.88 87 LYS A N 1
ATOM 723 C CA . LYS A 1 87 ? -5.444 9.078 8.255 1.00 95.88 87 LYS A CA 1
ATOM 724 C C . LYS A 1 87 ? -6.374 8.136 9.023 1.00 95.88 87 LYS A C 1
ATOM 726 O O . LYS A 1 87 ? -6.889 8.532 10.072 1.00 95.88 87 LYS A O 1
ATOM 731 N N . LEU A 1 88 ? -6.566 6.902 8.552 1.00 95.19 88 LEU A N 1
ATOM 732 C CA . LEU A 1 88 ? -7.402 5.915 9.242 1.00 95.19 88 LEU A CA 1
ATOM 733 C C . LEU A 1 88 ? -6.788 5.450 10.564 1.00 95.19 88 LEU A C 1
ATOM 735 O O . LEU A 1 88 ? -7.520 5.336 11.548 1.00 95.19 88 LEU A O 1
ATOM 739 N N . MET A 1 89 ? -5.470 5.256 10.641 1.00 94.56 89 MET A N 1
ATOM 740 C CA . MET A 1 89 ? -4.797 4.951 11.910 1.00 94.56 89 MET A CA 1
ATOM 741 C C . MET A 1 89 ? -4.993 6.083 12.920 1.00 94.56 89 MET A C 1
ATOM 743 O O . MET A 1 89 ? -5.431 5.847 14.045 1.00 94.56 89 MET A O 1
ATOM 747 N N . ASN A 1 90 ? -4.751 7.329 12.502 1.00 93.81 90 ASN A N 1
ATOM 748 C CA . ASN A 1 90 ? -4.944 8.503 13.353 1.00 93.81 90 ASN A CA 1
ATOM 749 C C . ASN A 1 90 ? -6.391 8.655 13.834 1.00 93.81 90 ASN A C 1
ATOM 751 O O . ASN A 1 90 ? -6.609 9.061 14.976 1.00 93.81 90 ASN A O 1
ATOM 755 N N . LYS A 1 91 ? -7.374 8.333 12.983 1.00 91.19 91 LYS A N 1
ATOM 756 C CA . LYS A 1 91 ? -8.788 8.289 13.374 1.00 91.19 91 LYS A CA 1
ATOM 757 C C . LYS A 1 91 ? -9.014 7.236 14.462 1.00 91.19 91 LYS A C 1
ATOM 759 O O . LYS A 1 91 ? -9.516 7.583 15.526 1.00 91.19 91 LYS A O 1
ATOM 764 N N . GLY A 1 92 ? -8.554 6.003 14.243 1.00 87.69 92 GLY A N 1
ATOM 765 C CA . GLY A 1 92 ? -8.731 4.903 15.193 1.00 87.69 92 GLY A CA 1
ATOM 766 C C . GLY A 1 92 ? -8.108 5.171 16.566 1.00 87.69 92 GLY A C 1
ATOM 767 O O . GLY A 1 92 ? -8.723 4.868 17.584 1.00 87.69 92 GLY A O 1
ATOM 768 N N . PHE A 1 93 ? -6.935 5.810 16.619 1.00 86.88 93 PHE A N 1
ATOM 769 C CA . PHE A 1 93 ? -6.290 6.184 17.885 1.00 86.88 93 PHE A CA 1
ATOM 770 C C . PHE A 1 93 ? -7.014 7.292 18.661 1.00 86.88 93 PHE A C 1
ATOM 772 O O . PHE A 1 93 ? -6.812 7.424 19.868 1.00 86.88 93 PHE A O 1
ATOM 779 N N . ARG A 1 94 ? -7.811 8.122 17.981 1.00 84.81 94 ARG A N 1
ATOM 780 C CA . ARG A 1 94 ? -8.544 9.242 18.593 1.00 84.81 94 ARG A CA 1
ATOM 781 C C . ARG A 1 94 ? -9.961 8.864 19.016 1.00 84.81 94 ARG A C 1
ATOM 783 O O . ARG A 1 94 ? -10.570 9.624 19.763 1.00 84.81 94 ARG A O 1
ATOM 790 N N . GLU A 1 95 ? -10.472 7.730 18.546 1.00 78.50 95 GLU A N 1
ATOM 791 C CA . GLU A 1 95 ? -11.826 7.258 18.826 1.00 78.50 95 GLU A CA 1
ATOM 792 C C . GLU A 1 95 ? -11.906 6.711 20.270 1.00 78.50 95 GLU A C 1
ATOM 794 O O . GLU A 1 95 ? -11.238 5.724 20.604 1.00 78.50 95 GLU A O 1
ATOM 799 N N . PRO A 1 96 ? -12.688 7.331 21.173 1.00 69.81 96 PRO A N 1
ATOM 800 C CA . PRO A 1 96 ? -12.824 6.833 22.535 1.00 69.81 96 PRO A CA 1
ATOM 801 C C . PRO A 1 96 ? -13.670 5.553 22.549 1.00 69.81 96 PRO A C 1
ATOM 803 O O . PRO A 1 96 ? -14.877 5.591 22.329 1.00 69.81 96 PRO A O 1
ATOM 806 N N . THR A 1 97 ? -13.056 4.411 22.866 1.00 74.19 97 THR A N 1
ATOM 807 C CA . THR A 1 97 ? -13.773 3.136 23.040 1.00 74.19 97 THR A CA 1
ATOM 808 C C . THR A 1 97 ? -14.087 2.886 24.513 1.00 74.19 97 THR A C 1
ATOM 810 O O . THR A 1 97 ? -13.195 2.807 25.356 1.00 74.19 97 THR A O 1
ATOM 813 N N . ILE A 1 98 ? -15.378 2.776 24.839 1.00 68.81 98 ILE A N 1
ATOM 814 C CA . ILE A 1 98 ? -15.850 2.631 26.229 1.00 68.81 98 ILE A CA 1
ATOM 815 C C . ILE A 1 98 ? -16.082 1.155 26.574 1.00 68.81 98 ILE A C 1
ATOM 817 O O . ILE A 1 98 ? -15.791 0.723 27.690 1.00 68.81 98 ILE A O 1
ATOM 821 N N . ALA A 1 99 ? -16.591 0.362 25.626 1.00 80.25 99 ALA A N 1
ATOM 822 C CA . ALA A 1 99 ? -16.841 -1.057 25.851 1.00 80.25 99 ALA A CA 1
ATOM 823 C C . ALA A 1 99 ? -15.600 -1.912 25.513 1.00 80.25 99 ALA A C 1
ATOM 825 O O . ALA A 1 99 ? -14.977 -1.693 24.472 1.00 80.25 99 ALA A O 1
ATOM 826 N N . PRO A 1 100 ? -15.270 -2.947 26.312 1.00 80.06 100 PRO A N 1
ATOM 827 C CA . PRO A 1 100 ? -14.114 -3.814 26.056 1.00 80.06 100 PRO A CA 1
ATOM 828 C C . PRO A 1 100 ? -14.098 -4.446 24.656 1.00 80.06 100 PRO A C 1
ATOM 830 O O . PRO A 1 100 ? -13.068 -4.440 23.993 1.00 80.06 100 PRO A O 1
ATOM 833 N N . LEU A 1 101 ? -15.251 -4.915 24.163 1.00 77.75 101 LEU A N 1
ATOM 834 C CA . LEU A 1 101 ? -15.367 -5.519 22.827 1.00 77.75 101 LEU A CA 1
ATOM 835 C C . LEU A 1 101 ? -15.090 -4.523 21.691 1.00 77.75 101 LEU A C 1
ATOM 837 O O . LEU A 1 101 ? -14.530 -4.892 20.663 1.00 77.75 101 LEU A O 1
ATOM 841 N N . GLN A 1 102 ? -15.475 -3.259 21.875 1.00 81.44 102 GLN A N 1
ATOM 842 C CA . GLN A 1 102 ? -15.208 -2.189 20.913 1.00 81.44 102 GLN A CA 1
ATOM 843 C C . GLN A 1 102 ? -13.717 -1.872 20.872 1.00 81.44 102 GLN A C 1
ATOM 845 O O . GLN A 1 102 ? -13.139 -1.742 19.797 1.00 81.44 102 GLN A O 1
ATOM 850 N N . LYS A 1 103 ? -13.090 -1.812 22.051 1.00 84.62 103 LYS A N 1
ATOM 851 C CA . LYS A 1 103 ? -11.652 -1.604 22.185 1.00 84.62 103 LYS A CA 1
ATOM 852 C C . LYS A 1 103 ? -10.858 -2.708 21.485 1.00 84.62 103 LYS A C 1
ATOM 854 O O . LYS A 1 103 ? -10.009 -2.394 20.661 1.00 84.62 103 LYS A O 1
ATOM 859 N N . GLU A 1 104 ? -11.185 -3.976 21.737 1.00 85.88 104 GLU A N 1
ATOM 860 C CA . GLU A 1 104 ? -10.535 -5.115 21.069 1.00 85.88 104 GLU A CA 1
ATOM 861 C C . GLU A 1 104 ? -10.696 -5.063 19.540 1.00 85.88 104 GLU A C 1
ATOM 863 O O . GLU A 1 104 ? -9.742 -5.312 18.801 1.00 85.88 104 GLU A O 1
ATOM 868 N N . ALA A 1 105 ? -11.892 -4.721 19.045 1.00 85.44 105 ALA A N 1
ATOM 869 C CA . ALA A 1 105 ? -12.141 -4.594 17.610 1.00 85.44 105 ALA A CA 1
ATOM 870 C C . ALA A 1 105 ? -11.321 -3.456 16.979 1.00 85.44 105 ALA A C 1
ATOM 872 O O . ALA A 1 105 ? -10.730 -3.645 15.915 1.00 85.44 105 ALA A O 1
ATOM 873 N N . MET A 1 106 ? -11.248 -2.302 17.644 1.00 88.69 106 MET A N 1
ATOM 874 C CA . MET A 1 106 ? -10.463 -1.157 17.180 1.00 88.69 106 MET A CA 1
ATOM 875 C C . MET A 1 106 ? -8.961 -1.441 17.204 1.00 88.69 106 MET A C 1
ATOM 877 O O . MET A 1 106 ? -8.282 -1.165 16.220 1.00 88.69 106 MET A O 1
ATOM 881 N N . GLU A 1 107 ? -8.439 -2.046 18.274 1.00 90.44 107 GLU A N 1
ATOM 882 C CA . GLU A 1 107 ? -7.027 -2.442 18.369 1.00 90.44 107 GLU A CA 1
ATOM 883 C C . GLU A 1 107 ? -6.633 -3.410 17.245 1.00 90.44 107 GLU A C 1
ATOM 885 O O . GLU A 1 107 ? -5.570 -3.259 16.639 1.00 90.44 107 GLU A O 1
ATOM 890 N N . LEU A 1 108 ? -7.511 -4.364 16.911 1.00 89.69 108 LEU A N 1
ATOM 891 C CA . LEU A 1 108 ? -7.290 -5.281 15.795 1.00 89.69 108 LEU A CA 1
ATOM 892 C C . LEU A 1 108 ? -7.232 -4.547 14.447 1.00 89.69 108 LEU A C 1
ATOM 894 O O . LEU A 1 108 ? -6.316 -4.796 13.665 1.00 89.69 108 LEU A O 1
ATOM 898 N N . LEU A 1 109 ? -8.189 -3.655 14.172 1.00 90.56 109 LEU A N 1
ATOM 899 C CA . LEU A 1 109 ? -8.225 -2.885 12.922 1.00 90.56 109 LEU A CA 1
ATOM 900 C C . LEU A 1 109 ? -6.998 -1.977 12.792 1.00 90.56 109 LEU A C 1
ATOM 902 O O . LEU A 1 109 ? -6.355 -1.953 11.746 1.00 90.56 109 LEU A O 1
ATOM 906 N N . ILE A 1 110 ? -6.611 -1.298 13.871 1.00 93.69 110 ILE A N 1
ATOM 907 C CA . ILE A 1 110 ? -5.410 -0.459 13.910 1.00 93.69 110 ILE A CA 1
ATOM 908 C C . ILE A 1 110 ? -4.152 -1.294 13.654 1.00 93.69 110 ILE A C 1
ATOM 910 O O . ILE A 1 110 ? -3.310 -0.892 12.857 1.00 93.69 110 ILE A O 1
ATOM 914 N N . SER A 1 111 ? -4.030 -2.472 14.273 1.00 92.81 111 SER A N 1
ATOM 915 C CA . SER A 1 111 ? -2.893 -3.367 14.030 1.00 92.81 111 SER A CA 1
ATOM 916 C C . SER A 1 111 ? -2.815 -3.813 12.565 1.00 92.81 111 SER A C 1
ATOM 918 O O . SER A 1 111 ? -1.728 -3.889 11.994 1.00 92.81 111 SER A O 1
ATOM 920 N N . GLN A 1 112 ? -3.957 -4.061 11.917 1.00 90.38 112 GLN A N 1
ATOM 921 C CA . GLN A 1 112 ? -3.997 -4.368 10.485 1.00 90.38 112 GLN A CA 1
ATOM 922 C C . GLN A 1 112 ? -3.530 -3.187 9.628 1.00 90.38 112 GLN A C 1
ATOM 924 O O . GLN A 1 112 ? -2.740 -3.390 8.707 1.00 90.38 112 GLN A O 1
ATOM 929 N N . LEU A 1 113 ? -3.955 -1.965 9.956 1.00 94.94 113 LEU A N 1
ATOM 930 C CA . LEU A 1 113 ? -3.496 -0.755 9.271 1.00 94.94 113 LEU A CA 1
ATOM 931 C C . LEU A 1 113 ? -1.991 -0.515 9.462 1.00 94.94 113 LEU A C 1
ATOM 933 O O . LEU A 1 113 ? -1.309 -0.149 8.512 1.00 94.94 113 LEU A O 1
ATOM 937 N N . GLN A 1 114 ? -1.443 -0.781 10.650 1.00 94.88 114 GLN A N 1
ATOM 938 C CA . GLN A 1 114 ? 0.002 -0.686 10.891 1.00 94.88 114 GLN A CA 1
ATOM 939 C C . GLN A 1 114 ? 0.792 -1.653 10.003 1.00 94.88 114 GLN A C 1
ATOM 941 O O . GLN A 1 114 ? 1.806 -1.267 9.424 1.00 94.88 114 GLN A O 1
ATOM 946 N N . ASN A 1 115 ? 0.305 -2.887 9.849 1.00 93.06 115 ASN A N 1
ATOM 947 C CA . ASN A 1 115 ? 0.925 -3.853 8.944 1.00 93.06 115 ASN A CA 1
ATOM 948 C C . ASN A 1 115 ? 0.840 -3.387 7.482 1.00 93.06 115 ASN A C 1
ATOM 950 O O . ASN A 1 115 ? 1.837 -3.459 6.771 1.00 93.06 115 ASN A O 1
ATOM 954 N N . LEU A 1 116 ? -0.311 -2.866 7.035 1.00 92.00 116 LEU A N 1
ATOM 955 C CA . LEU A 1 116 ? -0.448 -2.284 5.691 1.00 92.00 116 LEU A CA 1
ATOM 956 C C . LEU A 1 116 ? 0.519 -1.123 5.465 1.00 92.00 116 LEU A C 1
ATOM 958 O O . LEU A 1 116 ? 1.162 -1.060 4.421 1.00 92.00 116 LEU A O 1
ATOM 962 N N . ARG A 1 117 ? 0.670 -0.241 6.455 1.00 95.19 117 ARG A N 1
ATOM 963 C CA . ARG A 1 117 ? 1.615 0.871 6.375 1.00 95.19 117 ARG A CA 1
ATOM 964 C C . ARG A 1 117 ? 3.049 0.376 6.222 1.00 95.19 117 ARG A C 1
ATOM 966 O O . ARG A 1 117 ? 3.777 0.933 5.411 1.00 95.19 117 ARG A O 1
ATOM 973 N N . GLN A 1 118 ? 3.438 -0.664 6.956 1.00 94.06 118 GLN A N 1
ATOM 974 C CA . GLN A 1 118 ? 4.758 -1.274 6.806 1.00 94.06 118 GLN A CA 1
ATOM 975 C C . GLN A 1 118 ? 4.937 -1.917 5.422 1.00 94.06 118 GLN A C 1
ATOM 977 O O . GLN A 1 118 ? 6.020 -1.852 4.846 1.00 94.06 118 GLN A O 1
ATOM 982 N N . TYR A 1 119 ? 3.883 -2.524 4.868 1.00 90.50 119 TYR A N 1
ATOM 983 C CA . TYR A 1 119 ? 3.928 -3.041 3.502 1.00 90.50 119 TYR A CA 1
ATOM 984 C C . TYR A 1 119 ? 4.095 -1.931 2.463 1.00 90.50 119 TYR A C 1
ATOM 986 O O . TYR A 1 119 ? 4.800 -2.161 1.488 1.00 90.50 119 TYR A O 1
ATOM 994 N N . SER A 1 120 ? 3.539 -0.730 2.671 1.00 93.00 120 SER A N 1
ATOM 995 C CA . SER A 1 120 ? 3.831 0.408 1.787 1.00 93.00 120 SER A CA 1
ATOM 996 C C . SER A 1 120 ? 5.321 0.697 1.675 1.00 93.00 120 SER A C 1
ATOM 998 O O . SER A 1 120 ? 5.791 0.886 0.560 1.00 93.00 120 SER A O 1
ATOM 1000 N N . ASP A 1 121 ? 6.056 0.697 2.794 1.00 93.62 121 ASP A N 1
ATOM 1001 C CA . ASP A 1 121 ? 7.501 0.974 2.776 1.00 93.62 121 ASP A CA 1
ATOM 1002 C C . ASP A 1 121 ? 8.241 -0.085 1.944 1.00 93.62 121 ASP A C 1
ATOM 1004 O O . ASP A 1 121 ? 9.073 0.241 1.106 1.00 93.62 121 ASP A O 1
ATOM 1008 N N . GLN A 1 122 ? 7.870 -1.360 2.104 1.00 94.12 122 GLN A N 1
ATOM 1009 C CA . GLN A 1 122 ? 8.463 -2.461 1.334 1.00 94.12 122 GLN A CA 1
ATOM 1010 C C . GLN A 1 122 ? 8.156 -2.358 -0.165 1.00 94.12 122 GLN A C 1
ATOM 1012 O O . GLN A 1 122 ? 9.001 -2.687 -0.996 1.00 94.12 122 GLN A O 1
ATOM 1017 N N . ILE A 1 123 ? 6.942 -1.931 -0.521 1.00 93.00 123 ILE A N 1
ATOM 1018 C CA . ILE A 1 123 ? 6.554 -1.725 -1.920 1.00 93.00 123 ILE A CA 1
ATOM 1019 C C . ILE A 1 123 ? 7.328 -0.542 -2.508 1.00 93.00 123 ILE A C 1
ATOM 1021 O O . ILE A 1 123 ? 7.801 -0.630 -3.638 1.00 93.00 123 ILE A O 1
ATOM 1025 N N . GLU A 1 124 ? 7.470 0.550 -1.758 1.00 94.75 124 GLU A N 1
ATOM 1026 C CA . GLU A 1 124 ? 8.228 1.725 -2.186 1.00 94.75 124 GLU A CA 1
ATOM 1027 C C . GLU A 1 124 ? 9.698 1.376 -2.439 1.00 94.75 124 GLU A C 1
ATOM 1029 O O . GLU A 1 124 ? 10.212 1.684 -3.513 1.00 94.75 124 GLU A O 1
ATOM 1034 N N . GLU A 1 125 ? 10.343 0.663 -1.511 1.00 94.50 125 GLU A N 1
ATOM 1035 C CA . GLU A 1 125 ? 11.708 0.153 -1.686 1.00 94.50 125 GLU A CA 1
ATOM 1036 C C . GLU A 1 125 ? 11.823 -0.726 -2.940 1.00 94.50 125 GLU A C 1
ATOM 1038 O O . GLU A 1 125 ? 12.698 -0.506 -3.776 1.00 94.50 125 GLU A O 1
ATOM 1043 N N . ALA A 1 126 ? 10.893 -1.665 -3.139 1.00 91.62 126 ALA A N 1
ATOM 1044 C CA . ALA A 1 126 ? 10.900 -2.531 -4.317 1.00 91.62 126 ALA A CA 1
ATOM 1045 C C . ALA A 1 126 ? 10.717 -1.757 -5.637 1.00 91.62 126 ALA A C 1
ATOM 1047 O O . ALA A 1 126 ? 11.300 -2.130 -6.657 1.00 91.62 126 ALA A O 1
ATOM 1048 N N . LEU A 1 127 ? 9.910 -0.691 -5.639 1.00 93.06 127 LEU A N 1
ATOM 1049 C CA . LEU A 1 127 ? 9.726 0.171 -6.808 1.00 93.06 127 LEU A CA 1
ATOM 1050 C C . LEU A 1 127 ? 10.969 1.018 -7.097 1.00 93.06 127 LEU A C 1
ATOM 1052 O O . LEU A 1 127 ? 11.293 1.205 -8.267 1.00 93.06 127 LEU A O 1
ATOM 1056 N N . LEU A 1 128 ? 11.670 1.499 -6.065 1.00 92.69 128 LEU A N 1
ATOM 1057 C CA . LEU A 1 128 ? 12.939 2.219 -6.217 1.00 92.69 128 LEU A CA 1
ATOM 1058 C C . LEU A 1 128 ? 14.028 1.311 -6.800 1.00 92.69 128 LEU A C 1
ATOM 1060 O O . LEU A 1 128 ? 14.667 1.683 -7.782 1.00 92.69 128 LEU A O 1
ATOM 1064 N N . ASP A 1 129 ? 14.173 0.096 -6.266 1.00 90.56 129 ASP A N 1
ATOM 1065 C CA . ASP A 1 129 ? 15.107 -0.905 -6.795 1.00 90.56 129 ASP A CA 1
ATOM 1066 C C . ASP A 1 129 ? 14.796 -1.257 -8.260 1.00 90.56 129 ASP A C 1
ATOM 1068 O O . ASP A 1 129 ? 15.691 -1.559 -9.052 1.00 90.56 129 ASP A O 1
ATOM 1072 N N . PHE A 1 130 ? 13.512 -1.278 -8.629 1.00 88.12 130 PHE A N 1
ATOM 1073 C CA . PH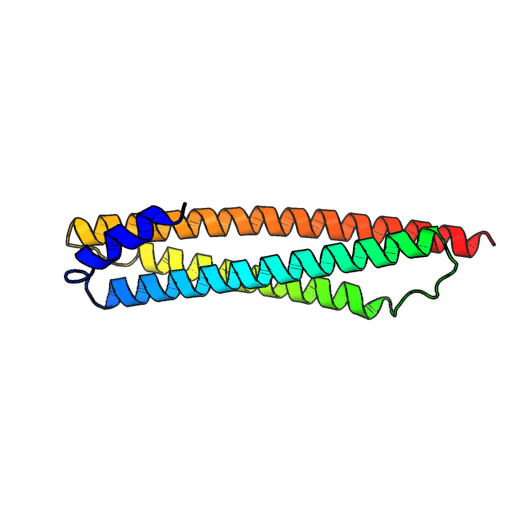E A 1 130 ? 13.095 -1.537 -10.003 1.00 88.12 130 PHE A CA 1
ATOM 1074 C C . PHE A 1 130 ? 13.419 -0.361 -10.930 1.00 88.12 130 PHE A C 1
ATOM 1076 O O . PHE A 1 130 ? 13.945 -0.576 -12.017 1.00 88.12 130 PHE A O 1
ATOM 1083 N N . GLU A 1 131 ? 13.158 0.871 -10.490 1.00 89.19 131 GLU A N 1
ATOM 1084 C CA . GLU A 1 131 ? 13.502 2.099 -11.214 1.00 89.19 131 GLU A CA 1
ATOM 1085 C C . GLU A 1 131 ? 15.008 2.189 -11.500 1.00 89.19 131 GLU A C 1
ATOM 1087 O O . GLU A 1 131 ? 15.400 2.480 -12.629 1.00 89.19 131 GLU A O 1
ATOM 1092 N N . GLU A 1 132 ? 15.856 1.868 -10.518 1.00 88.88 132 GLU A N 1
ATOM 1093 C CA . GLU A 1 132 ? 17.313 1.829 -10.699 1.00 88.88 132 GLU A CA 1
ATOM 1094 C C . GLU A 1 132 ? 17.722 0.813 -11.772 1.00 88.88 132 GLU A C 1
ATOM 1096 O O . GLU A 1 132 ? 18.455 1.151 -12.703 1.00 88.88 132 GLU A O 1
ATOM 1101 N N . LYS A 1 133 ? 17.168 -0.404 -11.719 1.00 84.88 133 LYS A N 1
ATOM 1102 C CA . LYS A 1 133 ? 17.421 -1.439 -12.735 1.00 84.88 133 LYS A CA 1
ATOM 1103 C C . LYS A 1 133 ? 16.973 -1.017 -14.131 1.00 84.88 133 LYS A C 1
ATOM 1105 O O . LYS A 1 133 ? 17.660 -1.338 -15.101 1.00 84.88 133 LYS A O 1
ATOM 1110 N N . LEU A 1 134 ? 15.830 -0.335 -14.251 1.00 81.69 134 LEU A N 1
ATOM 1111 C CA . LEU A 1 134 ? 15.363 0.200 -15.532 1.00 81.69 134 LEU A CA 1
ATOM 1112 C C . LEU A 1 134 ? 16.386 1.188 -16.106 1.00 81.69 134 LEU A C 1
ATOM 1114 O O . LEU A 1 134 ? 16.814 1.015 -17.246 1.00 81.69 134 LEU A O 1
ATOM 1118 N N . MET A 1 135 ? 16.846 2.148 -15.298 1.00 82.44 135 MET A N 1
ATOM 1119 C CA . MET A 1 135 ? 17.845 3.136 -15.723 1.00 82.44 135 MET A CA 1
ATOM 1120 C C . MET A 1 135 ? 19.171 2.487 -16.150 1.00 82.44 135 MET A C 1
ATOM 1122 O O . MET A 1 135 ? 19.710 2.823 -17.206 1.00 82.44 135 MET A O 1
ATOM 1126 N N . GLU A 1 136 ? 19.687 1.525 -15.374 1.00 82.19 136 GLU A N 1
ATOM 1127 C CA . GLU A 1 136 ? 20.917 0.795 -15.721 1.00 82.19 136 GLU A CA 1
ATOM 1128 C C . GLU A 1 136 ? 20.791 0.066 -17.069 1.00 82.19 136 GLU A C 1
ATOM 1130 O O . GLU A 1 136 ? 21.718 0.060 -17.889 1.00 82.19 136 GLU A O 1
ATOM 1135 N N . MET A 1 137 ? 19.638 -0.556 -17.325 1.00 73.00 137 MET A N 1
ATOM 1136 C CA . MET A 1 137 ? 19.390 -1.272 -18.576 1.00 73.00 137 MET A CA 1
ATOM 1137 C C . MET A 1 137 ? 19.272 -0.325 -19.777 1.00 73.00 137 MET A C 1
ATOM 1139 O O . MET A 1 137 ? 19.849 -0.615 -20.831 1.00 73.00 137 MET A O 1
ATOM 1143 N N . GLU A 1 138 ? 18.599 0.817 -19.627 1.00 72.44 138 GLU A N 1
ATOM 1144 C CA . GLU A 1 138 ? 18.509 1.851 -20.668 1.00 72.44 138 GLU A CA 1
ATOM 1145 C C . GLU A 1 138 ? 19.886 2.437 -21.030 1.00 72.44 138 GLU A C 1
ATOM 1147 O O . GLU A 1 138 ? 20.195 2.655 -22.213 1.00 72.44 138 GLU A O 1
ATOM 1152 N N . GLU A 1 139 ? 20.757 2.640 -20.037 1.00 76.38 139 GLU A N 1
ATOM 1153 C CA . GLU A 1 139 ? 22.132 3.095 -20.258 1.00 76.38 139 GLU A CA 1
ATOM 1154 C C . GLU A 1 139 ? 22.948 2.052 -21.047 1.00 76.38 139 GLU A C 1
ATOM 1156 O O . GLU A 1 139 ? 23.639 2.374 -22.027 1.00 76.38 139 GLU A O 1
ATOM 1161 N N . LEU A 1 140 ? 22.829 0.769 -20.690 1.00 71.75 140 LEU A N 1
ATOM 1162 C CA . LEU A 1 140 ? 23.480 -0.329 -21.414 1.00 71.75 140 LEU A CA 1
ATOM 1163 C C . LEU A 1 140 ? 22.976 -0.467 -22.860 1.00 71.75 140 LEU A C 1
ATOM 1165 O O . LEU A 1 140 ? 23.773 -0.748 -23.763 1.00 71.75 140 LEU A O 1
ATOM 1169 N N . ALA A 1 141 ? 21.683 -0.256 -23.108 1.00 66.44 141 ALA A N 1
ATOM 1170 C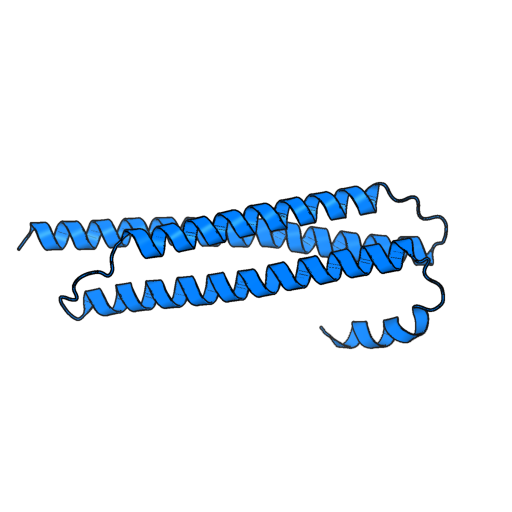 CA . ALA A 1 141 ? 21.118 -0.260 -24.457 1.00 66.44 141 ALA A CA 1
ATOM 1171 C C . ALA A 1 141 ? 21.670 0.905 -25.301 1.00 66.44 141 ALA A C 1
ATOM 1173 O O . ALA A 1 141 ? 22.141 0.702 -26.426 1.00 66.44 141 ALA A O 1
ATOM 1174 N N . SER A 1 142 ? 21.718 2.108 -24.723 1.00 65.81 142 SER A N 1
ATOM 1175 C CA . SER A 1 142 ? 22.239 3.316 -25.379 1.00 65.81 142 SER A CA 1
ATOM 1176 C C . SER A 1 142 ? 23.726 3.197 -25.735 1.00 65.81 142 SER A C 1
ATOM 1178 O O . SER A 1 142 ? 24.146 3.539 -26.844 1.00 65.81 142 SER A O 1
ATOM 1180 N N . THR A 1 143 ? 24.543 2.643 -24.834 1.00 63.78 143 THR A N 1
ATOM 1181 C CA . THR A 1 143 ? 25.987 2.446 -25.074 1.00 63.78 143 THR A CA 1
ATOM 1182 C C . THR A 1 143 ? 26.289 1.396 -26.148 1.00 63.78 143 THR A C 1
ATOM 1184 O O . THR A 1 143 ? 27.301 1.512 -26.846 1.00 63.78 143 THR A O 1
ATOM 1187 N N . ARG A 1 144 ? 25.423 0.389 -26.330 1.00 58.09 144 ARG A N 1
ATOM 1188 C CA . ARG A 1 144 ? 25.523 -0.574 -27.442 1.00 58.09 144 ARG A CA 1
ATOM 1189 C C . ARG A 1 144 ? 25.109 0.043 -28.777 1.00 58.09 144 ARG A C 1
ATOM 1191 O O . ARG A 1 144 ? 25.778 -0.214 -29.774 1.00 58.09 144 ARG A O 1
ATOM 1198 N N . GLY A 1 145 ? 24.075 0.886 -28.793 1.00 54.81 145 GLY A N 1
ATOM 1199 C CA . GLY A 1 145 ? 23.645 1.620 -29.990 1.00 54.81 145 GLY A CA 1
ATOM 1200 C C . GLY A 1 145 ? 24.693 2.605 -30.523 1.00 54.81 145 GLY A C 1
ATOM 1201 O O . GLY A 1 145 ? 24.813 2.768 -31.729 1.00 54.81 145 GLY A O 1
ATOM 1202 N N . LEU A 1 146 ? 25.503 3.205 -29.643 1.00 49.81 146 LEU A N 1
ATOM 1203 C CA . LEU A 1 146 ? 26.587 4.132 -30.012 1.00 49.81 146 LEU A CA 1
ATOM 1204 C C . LEU A 1 146 ? 27.877 3.446 -30.503 1.00 49.81 146 LEU A C 1
ATOM 1206 O O . LEU A 1 146 ? 28.776 4.122 -31.004 1.00 49.81 146 LEU A O 1
ATOM 1210 N N . ARG A 1 147 ? 28.010 2.127 -30.317 1.00 45.41 147 ARG A N 1
ATOM 1211 C CA . ARG A 1 147 ? 29.194 1.339 -30.710 1.00 45.41 147 ARG A CA 1
ATOM 1212 C C . ARG A 1 147 ? 29.059 0.641 -32.070 1.00 45.41 147 ARG A C 1
ATOM 1214 O O . ARG A 1 147 ? 30.039 0.025 -32.493 1.00 45.41 147 ARG A O 1
ATOM 1221 N N . ASN A 1 148 ? 27.900 0.743 -32.723 1.00 42.34 148 ASN A N 1
ATOM 1222 C CA . ASN A 1 148 ? 27.618 0.186 -34.052 1.00 42.34 148 ASN A CA 1
ATOM 1223 C C . ASN A 1 148 ? 27.623 1.265 -35.137 1.00 42.34 148 ASN A C 1
ATOM 1225 O O . ASN A 1 148 ? 27.082 2.361 -34.879 1.00 42.34 148 ASN A O 1
#

Radius of gyration: 21.65 Å; chains: 1; bounding box: 54×28×60 Å

Sequence (148 aa):
MFQLLRKWQRRSQELPEDIIDYKHQCEQLVNKYETLLDQISQYMQTEERILGKEQAEVVIPPPQDTGIFELLTIKGELLRITEECDKLMNKGFREPTIAPLQKEAMELLISQLQNLRQYSDQIEEALLDFEEKLMEMEELASTRGLRN

pLDDT: mean 79.35, std 17.51, range [42.03, 97.12]

Secondary structure (DSSP, 8-state):
-TTTHHHHTTTTTSS-HHHHHHHHHHHHHHHHHHHHHHHHHHHHHHHHHHHHHHTTS-PPPP-THHHHHHHHHHHHHHHHHHHHHHHHHHHHHHS---SHHHHHHHHHHHHHHHHHHHHHHHHHHHHHHHHHHHHHHHHHHHHHHTT-

Foldseek 3Di:
DPPVVVVVVVVVPPDDPVLVVLVVLLVVLVVLVVVLVVLVVVLLVVLCVQLVVVVPDVDDRDPPVPSVVSLVVSLVSLVVSLVSLVVSLVVLVPDDDDDPVSVVSSVVSSVVSVVVNVVSVVVVVVSVVSVVVSVVSVVVSVVVVVVD